Protein AF-A0A512C1E2-F1 (afdb_monomer_lite)

Radius of gyration: 22.37 Å; chains: 1; bounding box: 46×51×49 Å

pLDDT: mean 83.03, std 13.41, range [48.53, 96.25]

Secondary structure (DSSP, 8-state):
--PPPBT-EEEEEETTEEEEEEEETTTTSEEEEE-HHHHHHHHHHHHHHHHHHHHHHHHHHHHT----GGGSS---

Foldseek 3Di:
DDDDDAQDWDWDADPNFIKIWHAHCPPPRDIDIDHPVVVVVVVVVVVVVVVVVVVVVVVVCVVVPDPVDPPPDDDD

Structure (mmCIF, N/CA/C/O backbone):
data_AF-A0A512C1E2-F1
#
_entry.id   AF-A0A512C1E2-F1
#
loop_
_atom_site.group_PDB
_atom_site.id
_atom_site.type_symbol
_atom_site.label_atom_id
_atom_site.label_alt_id
_atom_site.label_comp_id
_atom_site.label_asym_id
_atom_site.label_entity_id
_atom_site.label_seq_id
_atom_site.pdbx_PDB_ins_code
_atom_site.Cartn_x
_atom_site.Cartn_y
_atom_site.Cartn_z
_atom_site.occupancy
_atom_site.B_iso_or_equiv
_atom_site.auth_seq_id
_atom_site.auth_comp_id
_atom_site.auth_asym_id
_atom_site.auth_atom_id
_atom_site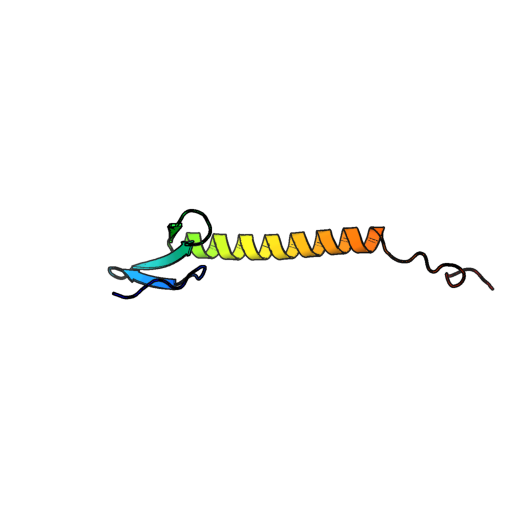.pdbx_PDB_model_num
ATOM 1 N N . MET A 1 1 ? -18.401 -21.229 -2.054 1.00 48.56 1 MET A N 1
ATOM 2 C CA . MET A 1 1 ? -17.079 -20.828 -1.521 1.00 48.56 1 MET A CA 1
ATOM 3 C C . MET A 1 1 ? -16.599 -19.637 -2.336 1.00 48.56 1 MET A C 1
ATOM 5 O O . MET A 1 1 ? -16.264 -19.816 -3.501 1.00 48.56 1 MET A O 1
ATOM 9 N N . ASN A 1 2 ? -16.659 -18.423 -1.785 1.00 65.88 2 ASN A N 1
ATOM 10 C CA . ASN A 1 2 ? -16.222 -17.225 -2.505 1.00 65.88 2 ASN A CA 1
ATOM 11 C C . ASN A 1 2 ? -14.692 -17.181 -2.492 1.00 65.88 2 ASN A C 1
ATOM 13 O O . ASN A 1 2 ? -14.089 -17.042 -1.431 1.00 65.88 2 ASN A O 1
ATOM 17 N N . LYS A 1 3 ? -14.068 -17.374 -3.657 1.00 77.06 3 LYS A N 1
ATOM 18 C CA . LYS A 1 3 ? -12.612 -17.287 -3.806 1.00 77.06 3 LYS A CA 1
ATOM 19 C C . LYS A 1 3 ? -12.197 -15.819 -3.846 1.00 77.06 3 LYS A C 1
ATOM 21 O O . LYS A 1 3 ? -12.847 -15.011 -4.507 1.00 77.06 3 LYS A O 1
ATOM 26 N N . LEU A 1 4 ? -11.111 -15.491 -3.153 1.00 83.94 4 LEU A N 1
ATOM 27 C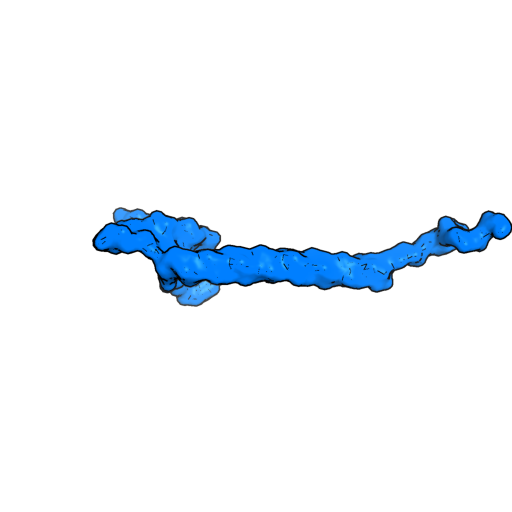 CA . LEU A 1 4 ? -10.501 -14.171 -3.252 1.00 83.94 4 LEU A CA 1
ATOM 28 C C . LEU A 1 4 ? -9.884 -14.000 -4.651 1.00 83.94 4 LEU A C 1
ATOM 30 O O . LEU A 1 4 ? -9.246 -14.934 -5.146 1.00 83.94 4 LEU A O 1
ATOM 34 N N . PRO A 1 5 ? -10.071 -12.841 -5.302 1.00 88.31 5 PRO A N 1
ATOM 35 C CA . PRO A 1 5 ? -9.404 -12.550 -6.558 1.00 88.31 5 PRO A CA 1
ATOM 36 C C . PRO A 1 5 ? -7.881 -12.454 -6.337 1.00 88.31 5 PRO A C 1
ATOM 38 O O . PRO A 1 5 ? -7.446 -11.801 -5.386 1.00 88.31 5 PRO A O 1
ATOM 41 N N . PRO A 1 6 ? -7.067 -13.079 -7.204 1.00 88.62 6 PRO A N 1
ATOM 42 C CA . PRO A 1 6 ? -5.612 -13.047 -7.093 1.00 88.62 6 PRO A CA 1
ATOM 43 C C . PRO A 1 6 ? -5.081 -11.622 -7.283 1.00 88.62 6 PRO A C 1
ATOM 45 O O . PRO A 1 6 ? -5.546 -10.906 -8.173 1.00 88.62 6 PRO A O 1
ATOM 48 N N . ASN A 1 7 ? -4.091 -11.230 -6.476 1.00 88.31 7 ASN A N 1
ATOM 49 C CA . ASN A 1 7 ? -3.370 -9.957 -6.565 1.00 88.31 7 ASN A CA 1
ATOM 50 C C . ASN A 1 7 ? -4.278 -8.718 -6.551 1.00 88.31 7 ASN A C 1
ATOM 52 O O . ASN A 1 7 ? -3.992 -7.702 -7.188 1.00 88.31 7 ASN A O 1
ATOM 56 N N . LYS A 1 8 ? -5.401 -8.794 -5.831 1.00 89.00 8 LYS A N 1
ATOM 57 C CA . LYS A 1 8 ? -6.339 -7.681 -5.667 1.00 89.00 8 LYS A CA 1
ATOM 58 C C . LYS A 1 8 ? -6.740 -7.528 -4.209 1.00 89.00 8 LYS A C 1
ATOM 60 O O . LYS A 1 8 ? -6.960 -8.513 -3.508 1.00 89.00 8 LYS A O 1
ATOM 65 N N . PHE A 1 9 ? -6.877 -6.275 -3.782 1.00 90.56 9 PHE A N 1
ATOM 66 C CA . PHE A 1 9 ? -7.478 -5.953 -2.495 1.00 90.56 9 PHE A CA 1
ATOM 67 C C . PHE A 1 9 ? -9.000 -6.070 -2.580 1.00 90.56 9 PHE A C 1
ATOM 69 O O . PHE A 1 9 ? -9.627 -5.567 -3.514 1.00 90.56 9 PHE A O 1
ATOM 76 N N . VAL A 1 10 ? -9.596 -6.703 -1.577 1.00 91.94 10 VAL A N 1
ATOM 77 C CA . VAL A 1 10 ? -11.042 -6.798 -1.387 1.00 91.94 10 VAL A CA 1
ATOM 78 C C . VAL A 1 10 ? -11.390 -6.197 -0.039 1.00 91.94 10 VAL A C 1
ATOM 80 O O . VAL A 1 10 ? -10.790 -6.538 0.979 1.00 91.94 10 VAL A O 1
ATOM 83 N N . ARG A 1 11 ? -12.392 -5.319 -0.028 1.00 92.25 11 ARG A N 1
ATOM 84 C CA . ARG A 1 11 ? -12.982 -4.814 1.208 1.00 92.25 11 ARG A CA 1
ATOM 85 C C . ARG A 1 11 ? -14.031 -5.803 1.695 1.00 92.25 11 ARG A C 1
ATOM 87 O O . ARG A 1 11 ? -14.981 -6.094 0.970 1.00 92.25 11 ARG A O 1
ATOM 94 N N . GLN A 1 12 ? -13.879 -6.286 2.917 1.00 90.12 12 GLN A N 1
ATOM 95 C CA . GLN A 1 12 ? -14.852 -7.146 3.579 1.00 90.12 12 GLN A CA 1
ATOM 96 C C . GLN A 1 12 ? -15.325 -6.497 4.874 1.00 90.12 12 GLN A C 1
ATOM 98 O O . GLN A 1 12 ? -14.590 -5.740 5.503 1.00 90.12 12 GLN A O 1
ATOM 103 N N . THR A 1 13 ? -16.557 -6.795 5.271 1.00 89.62 13 THR A N 1
ATOM 104 C CA . THR A 1 13 ? -17.098 -6.372 6.563 1.00 89.62 13 THR A CA 1
ATOM 105 C C . THR A 1 13 ? -17.267 -7.613 7.425 1.00 89.62 13 THR A C 1
ATOM 107 O O . THR A 1 13 ? -18.003 -8.522 7.048 1.00 89.62 13 THR A O 1
ATOM 110 N N . SER A 1 14 ? -16.591 -7.657 8.571 1.00 81.56 14 SER A N 1
ATOM 111 C CA . SER A 1 14 ? -16.692 -8.740 9.551 1.00 81.56 14 SER A CA 1
ATOM 112 C C . SER A 1 14 ? -17.095 -8.149 10.895 1.00 81.56 14 SER A C 1
ATOM 114 O O . SER A 1 14 ? -16.410 -7.271 11.411 1.00 81.56 14 SER A O 1
ATOM 116 N N . GLY A 1 15 ? -18.245 -8.563 11.435 1.00 82.56 15 GLY A N 1
ATOM 117 C CA . GLY A 1 15 ? -18.719 -8.086 12.742 1.00 82.56 15 GLY A CA 1
ATOM 118 C C . GLY A 1 15 ? -18.936 -6.568 12.840 1.00 82.56 15 GLY A C 1
ATOM 119 O O . GLY A 1 15 ? -18.845 -6.014 13.927 1.00 82.56 15 GLY A O 1
ATOM 120 N N . GLY A 1 16 ? -19.185 -5.886 11.715 1.00 86.56 16 GLY A N 1
ATOM 121 C CA . GLY A 1 16 ? -19.316 -4.423 11.654 1.00 86.56 16 GLY A CA 1
ATOM 122 C C . GLY A 1 16 ? -17.998 -3.672 11.429 1.00 86.56 16 GLY A C 1
ATOM 123 O O . GLY A 1 16 ? -18.023 -2.478 11.145 1.00 86.56 16 GLY A O 1
ATOM 124 N N . THR A 1 17 ? -16.858 -4.362 11.467 1.00 86.25 17 THR A N 1
ATOM 125 C CA . THR A 1 17 ? -15.544 -3.787 11.167 1.00 86.25 17 THR A CA 1
ATOM 126 C C . THR A 1 17 ? -15.168 -4.037 9.711 1.00 86.25 17 THR A C 1
ATOM 128 O O . THR A 1 17 ? -15.330 -5.141 9.185 1.00 86.25 17 THR A O 1
ATOM 131 N N . VAL A 1 18 ? -14.657 -3.002 9.046 1.00 91.06 18 VAL A N 1
ATOM 132 C CA . VAL A 1 18 ? -14.124 -3.101 7.684 1.00 91.06 18 VAL A CA 1
ATOM 133 C C . VAL A 1 18 ? -12.693 -3.631 7.733 1.00 91.06 18 VAL A C 1
ATOM 135 O O . VAL A 1 18 ? -11.845 -3.066 8.419 1.00 91.06 18 VAL A O 1
ATOM 138 N N . VAL A 1 19 ? -12.426 -4.690 6.972 1.00 93.12 19 VAL A N 1
ATOM 139 C CA . VAL A 1 19 ? -11.107 -5.308 6.812 1.00 93.12 19 VAL A CA 1
ATOM 140 C C . VAL A 1 19 ? -10.754 -5.342 5.328 1.00 93.12 19 VAL A C 1
ATOM 142 O O . VAL A 1 19 ? -11.582 -5.674 4.475 1.00 93.12 19 VAL A O 1
ATOM 145 N N . TYR A 1 20 ? -9.516 -4.996 5.012 1.00 93.81 20 TYR A N 1
ATOM 146 C CA . TYR A 1 20 ? -8.950 -5.069 3.673 1.00 93.81 20 TYR A CA 1
ATOM 147 C C . TYR A 1 20 ? -8.147 -6.350 3.546 1.00 93.81 20 TYR A C 1
ATOM 149 O O . TYR A 1 20 ? -7.255 -6.583 4.352 1.00 93.81 20 TYR A O 1
ATOM 157 N N . VAL A 1 21 ? -8.463 -7.170 2.547 1.00 92.94 21 VAL A N 1
ATOM 158 C CA . VAL A 1 21 ? -7.854 -8.487 2.337 1.00 92.94 21 VAL A CA 1
ATOM 159 C C . VAL A 1 21 ? -7.173 -8.525 0.977 1.00 92.94 21 VAL A C 1
ATOM 161 O O . VAL A 1 21 ? -7.778 -8.141 -0.019 1.00 92.94 21 VAL A O 1
ATOM 164 N N . TYR A 1 22 ? -5.944 -9.022 0.922 1.00 91.88 22 TYR A N 1
ATOM 165 C CA . TYR A 1 22 ? -5.173 -9.210 -0.302 1.00 91.88 22 TYR A CA 1
ATOM 166 C C . TYR A 1 22 ? -4.670 -10.647 -0.383 1.00 91.88 22 TYR A C 1
ATOM 168 O O . TYR A 1 22 ? -4.052 -11.146 0.555 1.00 91.88 22 TYR A O 1
ATOM 176 N N . ALA A 1 23 ? -4.939 -11.313 -1.502 1.00 91.56 23 ALA A N 1
ATOM 177 C CA . ALA A 1 23 ? -4.461 -12.666 -1.755 1.00 91.56 23 ALA A CA 1
ATOM 178 C C . ALA A 1 23 ? -3.267 -12.630 -2.714 1.00 91.56 23 ALA A C 1
ATOM 180 O O . ALA A 1 23 ? -3.413 -12.150 -3.841 1.00 91.56 23 ALA A O 1
ATOM 181 N N . ASP A 1 24 ? -2.135 -13.195 -2.289 1.00 89.69 24 ASP A N 1
ATOM 182 C CA . ASP A 1 24 ? -0.955 -13.411 -3.131 1.00 89.69 24 ASP A CA 1
ATOM 183 C C . ASP A 1 24 ? -0.750 -14.907 -3.411 1.00 89.69 24 ASP A C 1
ATOM 185 O O . ASP A 1 24 ? -0.005 -15.585 -2.700 1.00 89.69 24 ASP A O 1
ATOM 189 N N . PRO A 1 25 ? -1.407 -15.455 -4.443 1.00 85.00 25 PRO A N 1
ATOM 190 C CA . PRO A 1 25 ? -1.190 -16.835 -4.848 1.00 85.00 25 PRO A CA 1
ATOM 191 C C . PRO A 1 25 ? 0.091 -17.039 -5.666 1.00 85.00 25 PRO A C 1
ATOM 193 O O . PRO A 1 25 ? 0.444 -18.190 -5.903 1.00 85.00 25 PRO A O 1
ATOM 196 N N . ALA A 1 26 ? 0.747 -15.968 -6.133 1.00 81.56 26 ALA A N 1
ATOM 197 C CA . ALA A 1 26 ? 1.906 -16.053 -7.023 1.00 81.56 26 ALA A CA 1
ATOM 198 C C . ALA A 1 26 ? 3.236 -16.075 -6.258 1.00 81.56 26 ALA A C 1
ATOM 200 O O . ALA A 1 26 ? 4.169 -16.750 -6.684 1.00 81.56 26 ALA A O 1
ATOM 201 N N . GLY A 1 27 ? 3.320 -15.343 -5.147 1.00 79.00 27 GLY A N 1
ATOM 202 C CA . GLY A 1 27 ? 4.468 -15.336 -4.250 1.00 79.00 27 GLY A CA 1
ATOM 203 C C . GLY A 1 27 ? 4.379 -16.452 -3.215 1.00 79.00 27 GLY A C 1
ATOM 204 O O . GLY A 1 27 ? 4.725 -17.599 -3.485 1.00 79.00 27 GLY A O 1
ATOM 205 N N . CYS A 1 28 ? 3.930 -16.115 -2.004 1.00 83.69 28 CYS A N 1
ATOM 206 C CA . CYS A 1 28 ? 3.976 -17.027 -0.853 1.00 83.69 28 CYS A CA 1
ATOM 207 C C . CYS A 1 28 ? 2.694 -17.838 -0.612 1.00 83.69 28 CYS A C 1
ATOM 209 O O . CYS A 1 28 ? 2.610 -18.557 0.381 1.00 83.69 28 CYS A O 1
ATOM 211 N N . GLN A 1 29 ? 1.688 -17.717 -1.486 1.00 84.81 29 GLN A N 1
ATOM 212 C CA . GLN A 1 29 ? 0.352 -18.300 -1.286 1.00 84.81 29 GLN A CA 1
ATOM 213 C C . GLN A 1 29 ? -0.313 -17.829 0.021 1.00 84.81 29 GLN A C 1
ATOM 215 O O . GLN A 1 29 ? -1.116 -18.543 0.622 1.00 84.81 29 GLN A O 1
ATOM 220 N N . CYS A 1 30 ? 0.010 -16.607 0.453 1.00 89.38 30 CYS A N 1
ATOM 221 C CA . CYS A 1 30 ? -0.487 -16.020 1.690 1.00 89.38 30 CYS A CA 1
ATOM 222 C C . CYS A 1 30 ? -1.679 -15.091 1.446 1.00 89.38 30 CYS A C 1
ATOM 224 O O . CYS A 1 30 ? -1.892 -14.558 0.352 1.00 89.38 30 CYS A O 1
ATOM 226 N N . VAL A 1 31 ? -2.426 -14.840 2.520 1.00 89.19 31 VAL A N 1
ATOM 227 C CA . VAL A 1 31 ? -3.461 -13.809 2.564 1.00 89.19 31 VAL A CA 1
ATOM 228 C C . VAL A 1 31 ? -3.051 -12.755 3.582 1.00 89.19 31 VAL A C 1
ATOM 230 O O . VAL A 1 31 ? -2.832 -13.062 4.752 1.00 89.19 31 VAL A O 1
ATOM 233 N N . TYR A 1 32 ? -2.968 -11.512 3.130 1.00 89.50 32 TYR A N 1
ATOM 234 C CA . TYR A 1 32 ? -2.707 -10.350 3.965 1.00 89.50 32 TYR A CA 1
ATOM 235 C C . TYR A 1 32 ? -4.030 -9.693 4.324 1.00 89.50 32 TYR A C 1
ATOM 237 O O . TYR A 1 32 ? -4.926 -9.596 3.483 1.00 89.50 32 TYR A O 1
ATOM 245 N N . PHE A 1 33 ? -4.158 -9.227 5.560 1.00 91.88 33 PHE A N 1
ATOM 246 C CA . PHE A 1 33 ? -5.340 -8.508 6.010 1.00 91.88 33 PHE A CA 1
ATOM 247 C C . PHE A 1 33 ? -4.960 -7.348 6.928 1.00 91.88 33 PHE A C 1
ATOM 249 O O . PHE A 1 33 ? -3.955 -7.409 7.633 1.00 91.88 33 PHE A O 1
ATOM 256 N N . GLY A 1 34 ? -5.762 -6.287 6.912 1.00 91.69 34 GLY A N 1
ATOM 257 C CA . GLY A 1 34 ? -5.534 -5.100 7.729 1.00 91.69 34 GLY A CA 1
ATOM 258 C C . GLY A 1 34 ? -6.780 -4.234 7.862 1.00 91.69 34 GLY A C 1
ATOM 259 O O . GLY A 1 34 ? -7.777 -4.437 7.167 1.00 91.69 34 GLY A O 1
ATOM 260 N N . ASP A 1 35 ? -6.724 -3.274 8.776 1.00 93.25 35 ASP A N 1
ATOM 261 C CA . ASP A 1 35 ? -7.784 -2.294 8.995 1.00 93.25 35 ASP A CA 1
ATOM 262 C C . ASP A 1 35 ? -7.691 -1.110 8.008 1.00 93.25 35 ASP A C 1
ATOM 264 O O . ASP A 1 35 ? -6.894 -1.094 7.063 1.00 93.25 35 ASP A O 1
ATOM 268 N N . GLN A 1 36 ? -8.535 -0.100 8.222 1.00 91.69 36 GLN A N 1
ATOM 269 C CA . GLN A 1 36 ? -8.547 1.122 7.420 1.00 91.69 36 GLN A CA 1
ATOM 270 C C . GLN A 1 36 ? -7.212 1.884 7.466 1.00 91.69 36 GLN A C 1
ATOM 272 O O . GLN A 1 36 ? -6.809 2.467 6.457 1.00 91.69 36 GLN A O 1
ATOM 277 N N . THR A 1 37 ? -6.530 1.883 8.612 1.00 94.06 37 THR A N 1
ATOM 278 C CA . THR A 1 37 ? -5.257 2.586 8.809 1.00 94.06 37 THR A CA 1
ATOM 279 C C . THR A 1 37 ? -4.147 1.904 8.018 1.00 94.06 37 THR A C 1
ATOM 281 O O . THR A 1 37 ? -3.438 2.559 7.255 1.00 94.06 37 THR A O 1
ATOM 284 N N . ALA A 1 38 ? -4.044 0.576 8.119 1.00 93.44 38 ALA A N 1
ATOM 285 C CA . ALA A 1 38 ? -3.103 -0.222 7.341 1.00 93.44 38 ALA A CA 1
ATOM 286 C C . ALA A 1 38 ? -3.319 -0.042 5.829 1.00 93.44 38 ALA A C 1
ATOM 288 O O . ALA A 1 38 ? -2.355 0.087 5.0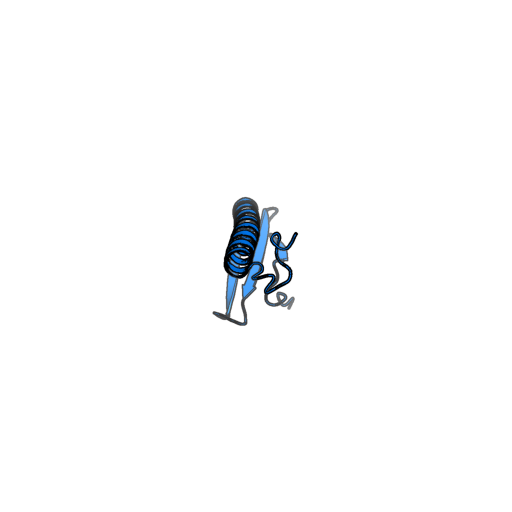72 1.00 93.44 38 ALA A O 1
ATOM 289 N N . TRP A 1 39 ? -4.580 0.031 5.389 1.00 93.19 39 TRP A N 1
ATOM 290 C CA . TRP A 1 39 ? -4.918 0.305 3.994 1.00 93.19 39 TRP A CA 1
ATOM 291 C C . TRP A 1 39 ? -4.481 1.701 3.531 1.00 93.19 39 TRP A C 1
ATOM 293 O O . TRP A 1 39 ? -3.933 1.829 2.434 1.00 93.19 39 TRP A O 1
ATOM 303 N N . SER A 1 40 ? -4.688 2.738 4.349 1.00 94.19 40 SER A N 1
ATOM 304 C CA . SER A 1 40 ? -4.231 4.096 4.020 1.00 94.19 40 SER A CA 1
ATOM 305 C C . SER A 1 40 ? -2.715 4.139 3.855 1.00 94.19 40 SER A C 1
ATOM 307 O O . SER A 1 40 ? -2.227 4.548 2.805 1.00 94.19 40 SER A O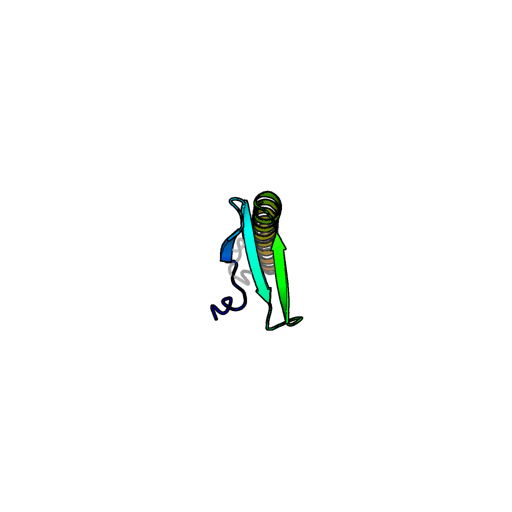 1
ATOM 309 N N . ASN A 1 41 ? -1.983 3.596 4.831 1.00 95.50 41 ASN A N 1
ATOM 310 C CA . ASN A 1 41 ? -0.521 3.556 4.808 1.00 95.50 41 ASN A CA 1
ATOM 311 C C . ASN A 1 41 ? 0.015 2.829 3.568 1.00 95.50 41 ASN A C 1
ATOM 313 O O . ASN A 1 41 ? 0.983 3.271 2.952 1.00 95.50 41 ASN A O 1
ATOM 317 N N . TYR A 1 42 ? -0.626 1.724 3.172 1.00 94.00 42 TYR A N 1
ATOM 318 C CA . TYR A 1 42 ? -0.268 1.012 1.948 1.00 94.00 42 TYR A CA 1
ATOM 319 C C . TYR A 1 42 ? -0.435 1.893 0.704 1.00 94.00 42 TYR A C 1
ATOM 321 O O . TYR A 1 42 ? 0.469 1.954 -0.130 1.00 94.00 42 TYR A O 1
ATOM 329 N N . ARG A 1 43 ? -1.570 2.591 0.569 1.00 93.62 43 ARG A N 1
ATOM 330 C CA . ARG A 1 43 ? -1.821 3.473 -0.580 1.00 93.62 43 ARG A CA 1
ATOM 331 C C . ARG A 1 43 ? -0.803 4.604 -0.663 1.00 93.62 43 ARG A C 1
ATOM 333 O O . ARG A 1 43 ? -0.297 4.866 -1.753 1.00 93.62 43 ARG A O 1
ATOM 340 N N . ASP A 1 44 ? -0.488 5.219 0.470 1.00 96.25 44 ASP A N 1
ATOM 341 C CA . ASP 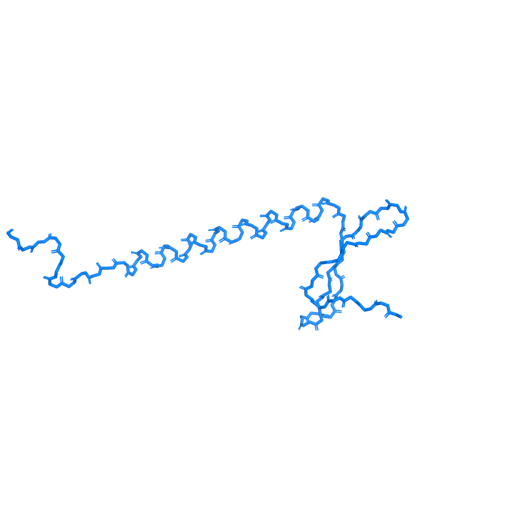A 1 44 ? 0.485 6.308 0.543 1.00 96.25 44 ASP A CA 1
ATOM 342 C C . ASP A 1 44 ? 1.884 5.814 0.154 1.00 96.25 44 ASP A C 1
ATOM 344 O O . ASP A 1 44 ? 2.570 6.448 -0.649 1.00 96.25 44 ASP A O 1
ATOM 348 N N . ALA A 1 45 ? 2.278 4.627 0.625 1.00 95.38 45 ALA A N 1
ATOM 349 C CA . ALA A 1 45 ? 3.547 4.005 0.257 1.00 95.38 45 ALA A CA 1
ATOM 350 C C . ALA A 1 45 ? 3.629 3.656 -1.240 1.00 95.38 45 ALA A C 1
ATOM 352 O O . ALA A 1 45 ? 4.667 3.871 -1.868 1.00 95.38 45 ALA A O 1
ATOM 353 N N . VAL A 1 46 ? 2.546 3.138 -1.834 1.00 94.06 46 VAL A N 1
ATOM 354 C CA . VAL A 1 46 ? 2.490 2.848 -3.278 1.00 94.06 46 VAL A CA 1
ATOM 355 C C . VAL A 1 46 ? 2.622 4.129 -4.094 1.00 94.06 46 VAL A C 1
ATOM 357 O O . VAL A 1 46 ? 3.392 4.154 -5.054 1.00 94.06 46 VAL A O 1
ATOM 360 N N . PHE A 1 47 ? 1.919 5.191 -3.703 1.00 95.50 47 PHE A N 1
ATOM 361 C CA . PHE A 1 47 ? 1.999 6.482 -4.379 1.00 95.50 47 PHE A CA 1
ATOM 362 C C . PHE A 1 47 ? 3.403 7.096 -4.274 1.00 95.50 47 PHE A C 1
ATOM 364 O O . PHE A 1 47 ? 3.990 7.478 -5.285 1.00 95.50 47 PHE A O 1
ATOM 371 N N . ALA A 1 48 ? 3.992 7.105 -3.075 1.00 95.75 48 ALA A N 1
ATOM 372 C CA . ALA A 1 48 ? 5.357 7.583 -2.864 1.00 95.75 48 ALA A CA 1
ATOM 373 C C . ALA A 1 48 ? 6.379 6.798 -3.704 1.00 95.75 48 ALA A C 1
ATOM 375 O O . ALA A 1 48 ? 7.284 7.386 -4.296 1.00 95.75 48 ALA A O 1
ATOM 376 N N . LYS A 1 49 ? 6.209 5.473 -3.813 1.00 94.81 49 LYS A N 1
ATOM 377 C CA . LYS A 1 49 ? 7.054 4.624 -4.659 1.00 94.81 49 LYS A CA 1
ATOM 378 C C . LYS A 1 49 ? 6.920 4.964 -6.144 1.00 94.81 49 LYS A C 1
ATOM 380 O O . LYS A 1 49 ? 7.929 4.984 -6.840 1.00 94.81 49 LYS A O 1
ATOM 385 N N . GLN A 1 50 ? 5.706 5.216 -6.637 1.00 94.31 50 GLN A N 1
ATOM 386 C CA . GLN A 1 50 ? 5.493 5.623 -8.031 1.00 94.31 50 GLN A CA 1
ATOM 387 C C . GLN A 1 50 ? 6.230 6.926 -8.341 1.00 94.31 50 GLN A C 1
ATOM 389 O O . GLN A 1 50 ? 7.009 6.962 -9.289 1.00 94.31 50 GLN A O 1
ATOM 394 N N . LEU A 1 51 ? 6.080 7.935 -7.481 1.00 94.50 51 LEU A N 1
ATOM 395 C CA . LEU A 1 51 ? 6.771 9.213 -7.637 1.00 94.50 51 LEU A CA 1
ATOM 396 C C . LEU A 1 51 ? 8.300 9.049 -7.619 1.00 94.50 51 LEU A C 1
ATOM 398 O O . LEU A 1 51 ? 8.995 9.614 -8.461 1.00 94.50 51 LEU A O 1
ATOM 402 N N . ALA A 1 52 ? 8.832 8.247 -6.693 1.00 94.00 52 ALA A N 1
ATOM 403 C CA . ALA A 1 52 ? 10.267 7.977 -6.616 1.00 94.00 52 ALA A CA 1
ATOM 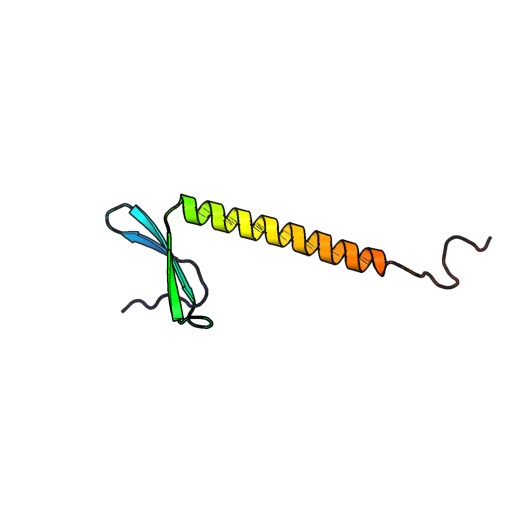404 C C . ALA A 1 52 ? 10.789 7.265 -7.878 1.00 94.00 52 ALA A C 1
ATOM 406 O O . ALA A 1 52 ? 11.841 7.626 -8.402 1.00 94.00 52 ALA A O 1
ATOM 407 N N . ASN A 1 53 ? 10.039 6.292 -8.401 1.00 92.94 53 ASN A N 1
ATOM 408 C CA . ASN A 1 53 ? 10.392 5.591 -9.634 1.00 92.94 53 ASN A CA 1
ATOM 409 C C . ASN A 1 53 ? 10.381 6.533 -10.849 1.00 92.94 53 ASN A C 1
ATOM 411 O O . ASN A 1 53 ? 11.285 6.468 -11.678 1.00 92.94 53 ASN A O 1
ATOM 415 N N . GLU A 1 54 ? 9.386 7.417 -10.957 1.00 89.44 54 GLU A N 1
ATOM 416 C CA . GLU A 1 54 ? 9.311 8.426 -12.022 1.00 89.44 54 GLU A CA 1
ATOM 417 C C . GLU A 1 54 ? 10.496 9.394 -11.966 1.00 89.44 54 GLU A C 1
ATOM 419 O O . GLU A 1 54 ? 11.118 9.675 -12.993 1.00 89.44 54 GLU A O 1
ATOM 424 N N . GLN A 1 55 ? 10.863 9.857 -10.770 1.00 88.38 55 GLN A N 1
ATOM 425 C CA . GLN A 1 55 ? 12.044 10.696 -10.564 1.00 88.38 55 GLN A CA 1
ATOM 426 C C . GLN A 1 55 ? 13.331 9.974 -10.967 1.00 88.38 55 GLN A C 1
ATOM 428 O O . GLN A 1 55 ? 14.171 10.558 -11.648 1.00 88.38 55 GLN A O 1
ATOM 433 N N . GLN A 1 56 ? 13.482 8.701 -10.593 1.00 89.31 56 GLN A N 1
ATOM 434 C CA . GLN A 1 56 ? 14.641 7.893 -10.973 1.00 89.31 56 GLN A CA 1
ATOM 435 C C . GLN A 1 56 ? 14.726 7.689 -12.486 1.00 89.31 56 GLN A C 1
ATOM 437 O O . GLN A 1 56 ? 15.784 7.918 -13.066 1.00 89.31 56 GLN A O 1
ATOM 442 N N . MET A 1 57 ? 13.619 7.322 -13.136 1.00 87.31 57 MET A N 1
ATOM 443 C CA . MET A 1 57 ? 13.567 7.190 -14.595 1.00 87.31 57 MET A CA 1
ATOM 444 C C . MET A 1 57 ? 13.893 8.513 -15.289 1.00 87.31 57 MET A C 1
ATOM 446 O O . MET A 1 57 ? 14.648 8.531 -16.253 1.00 87.31 57 MET A O 1
ATOM 450 N N . THR A 1 58 ? 13.376 9.629 -14.774 1.00 85.31 58 THR A N 1
ATOM 451 C CA . THR A 1 58 ? 13.676 10.969 -15.296 1.00 85.31 58 THR A CA 1
ATOM 452 C C . THR A 1 58 ? 15.150 11.323 -15.118 1.00 85.31 58 THR A C 1
ATOM 454 O O . THR A 1 58 ? 15.753 11.893 -16.020 1.00 85.31 58 THR A O 1
ATOM 457 N N . ALA A 1 59 ? 15.758 10.975 -13.983 1.00 83.56 59 ALA A N 1
ATOM 458 C CA . ALA A 1 59 ? 17.181 11.188 -13.750 1.00 83.56 59 ALA A CA 1
ATOM 459 C C . ALA A 1 59 ? 18.049 10.357 -14.708 1.00 83.56 59 ALA A C 1
ATOM 461 O O . ALA A 1 59 ? 19.012 10.893 -15.246 1.00 83.56 59 ALA A O 1
ATOM 462 N N . MET A 1 60 ? 17.687 9.093 -14.964 1.00 81.88 60 MET A N 1
ATOM 463 C CA . MET A 1 60 ? 18.361 8.247 -15.960 1.00 81.88 60 MET A CA 1
ATOM 464 C C . MET A 1 60 ? 18.220 8.842 -17.365 1.00 81.88 60 MET A C 1
ATOM 466 O O . MET A 1 60 ? 19.220 9.095 -18.023 1.00 81.88 60 MET A O 1
ATOM 470 N N . MET A 1 61 ? 16.997 9.197 -17.772 1.00 78.50 61 MET A N 1
ATOM 471 C CA . MET A 1 61 ? 16.752 9.843 -19.065 1.00 78.50 61 MET A CA 1
ATOM 472 C C . MET A 1 61 ? 17.458 11.196 -19.210 1.00 78.50 61 MET A C 1
ATOM 474 O O . MET A 1 61 ? 17.831 11.535 -20.320 1.00 78.50 61 MET A O 1
ATOM 478 N N . ASN A 1 62 ? 17.649 11.963 -18.128 1.00 75.94 62 ASN A N 1
ATOM 479 C CA . ASN A 1 62 ? 18.428 13.208 -18.134 1.00 75.94 62 ASN A CA 1
ATOM 480 C C . ASN A 1 62 ? 19.941 12.972 -18.228 1.00 75.94 62 ASN A C 1
ATOM 482 O O . ASN A 1 62 ? 20.636 13.786 -18.826 1.00 75.94 62 ASN A O 1
ATOM 486 N N . GLN A 1 63 ? 20.469 11.891 -17.645 1.00 66.75 63 GLN A N 1
ATOM 487 C CA . GLN A 1 63 ? 21.870 11.502 -17.863 1.00 66.75 63 GLN A CA 1
ATOM 488 C C . GLN A 1 63 ? 22.101 11.067 -19.312 1.00 66.75 63 GLN A C 1
ATOM 490 O O . GLN A 1 63 ? 23.142 11.376 -19.883 1.00 66.75 63 GLN A O 1
ATOM 495 N N . ASP A 1 64 ? 21.094 10.435 -19.912 1.00 62.56 64 ASP A N 1
ATOM 496 C CA . ASP A 1 64 ? 21.067 10.060 -21.324 1.00 62.56 64 ASP A CA 1
ATOM 497 C C . ASP A 1 64 ? 20.496 11.180 -22.228 1.00 62.56 64 ASP A C 1
ATOM 499 O O . ASP A 1 64 ? 20.293 10.971 -23.429 1.00 62.56 64 ASP A O 1
ATOM 503 N N . ALA A 1 65 ? 20.204 12.374 -21.683 1.00 61.25 65 ALA A N 1
ATOM 504 C CA . ALA A 1 65 ? 19.511 13.426 -22.422 1.00 61.25 65 ALA A CA 1
ATOM 505 C C . ALA A 1 65 ? 20.451 14.150 -23.388 1.00 61.25 65 ALA A C 1
ATOM 507 O O . ALA A 1 65 ? 21.236 15.013 -23.006 1.00 61.25 65 ALA A O 1
ATOM 508 N N . PHE A 1 66 ? 20.238 13.838 -24.667 1.00 59.59 66 PHE A N 1
ATOM 509 C CA . PHE A 1 66 ? 20.559 14.633 -25.851 1.00 59.59 66 PHE A CA 1
ATOM 510 C C . PHE A 1 66 ? 22.026 15.070 -26.013 1.00 59.59 66 PHE A C 1
ATOM 512 O O . PHE A 1 66 ? 22.376 16.241 -25.871 1.00 59.59 66 PHE A O 1
ATOM 519 N N . ASP A 1 67 ? 22.851 14.149 -26.521 1.00 58.34 67 ASP A N 1
ATOM 520 C CA . ASP A 1 67 ? 23.873 14.526 -27.502 1.00 58.34 67 ASP A CA 1
ATOM 521 C C . ASP A 1 67 ? 23.145 14.870 -28.813 1.00 58.34 67 ASP A C 1
ATOM 523 O O . ASP A 1 67 ? 22.777 13.996 -29.598 1.00 58.34 67 ASP A O 1
ATOM 527 N N . PHE A 1 68 ? 22.862 16.157 -29.031 1.00 56.16 68 PHE A N 1
ATOM 528 C CA . PHE A 1 68 ? 22.261 16.645 -30.280 1.00 56.16 68 PHE A CA 1
ATOM 529 C C . PHE A 1 68 ? 23.199 16.502 -31.492 1.00 56.16 68 PHE A C 1
ATOM 531 O O . PHE A 1 68 ? 22.883 17.021 -32.567 1.00 56.16 68 PHE A O 1
ATOM 538 N N . GLY A 1 69 ? 24.347 15.827 -31.355 1.00 62.38 69 GLY A N 1
ATOM 539 C CA . GLY A 1 69 ? 25.318 15.666 -32.421 1.00 62.38 69 GLY A CA 1
ATOM 540 C C . GLY A 1 69 ? 25.624 17.014 -33.090 1.00 62.38 69 GLY A C 1
ATOM 541 O O . GLY A 1 69 ? 25.569 18.063 -32.444 1.00 62.38 69 GLY A O 1
ATOM 542 N N . PRO A 1 70 ? 25.864 17.045 -34.409 1.00 56.31 70 PRO A N 1
ATOM 543 C CA . PRO A 1 70 ? 26.155 18.275 -35.145 1.00 56.31 70 PRO A CA 1
ATOM 544 C C . PRO A 1 70 ? 25.022 19.312 -35.187 1.00 56.31 70 PRO A C 1
ATOM 546 O O . PRO A 1 70 ? 25.177 20.278 -35.919 1.00 56.31 70 PRO A O 1
ATOM 549 N N . TRP A 1 71 ? 23.895 19.111 -34.486 1.00 64.75 71 TRP A N 1
ATOM 550 C CA . TRP A 1 71 ? 22.726 19.999 -34.493 1.00 64.75 71 TRP A CA 1
ATOM 551 C C . TRP A 1 71 ? 22.436 20.691 -33.140 1.00 64.75 71 TRP A C 1
ATOM 553 O O . TRP A 1 71 ? 21.377 21.295 -32.973 1.00 64.75 71 TRP A O 1
ATOM 563 N N . GLY A 1 72 ? 23.364 20.623 -32.173 1.00 61.59 72 GLY A N 1
ATOM 564 C CA . GLY A 1 72 ? 23.286 21.345 -30.890 1.00 61.59 72 GLY A CA 1
ATOM 565 C C . GLY A 1 72 ? 23.479 22.872 -31.012 1.00 61.59 72 GLY A C 1
ATOM 566 O O . GLY A 1 72 ? 23.824 23.363 -32.084 1.00 61.59 72 GLY A O 1
ATOM 567 N N . PRO A 1 73 ? 23.266 23.661 -29.937 1.00 55.69 73 PRO A N 1
ATOM 568 C CA . PRO A 1 73 ? 23.291 25.127 -29.982 1.00 55.69 73 PRO A CA 1
ATOM 569 C C . PRO A 1 73 ? 24.722 25.662 -30.157 1.00 55.69 73 PRO A C 1
ATOM 571 O O . PRO A 1 73 ? 25.373 26.067 -29.198 1.00 55.69 73 PRO A O 1
ATOM 574 N N . GLY A 1 74 ? 25.233 25.638 -31.385 1.00 60.88 74 GLY A N 1
ATOM 575 C CA . GLY A 1 74 ? 26.593 26.075 -31.683 1.00 60.88 74 GLY A CA 1
ATOM 576 C C . GLY A 1 74 ? 27.008 25.849 -33.130 1.00 60.88 74 GLY A C 1
ATOM 577 O O . GLY A 1 74 ? 27.977 25.143 -33.373 1.00 60.88 74 GLY A O 1
ATOM 578 N N . PHE A 1 75 ? 26.283 26.429 -34.086 1.00 48.53 75 PHE A N 1
ATOM 579 C CA . PHE A 1 75 ? 26.806 26.723 -35.430 1.00 48.53 75 PHE A CA 1
ATOM 580 C C . PHE A 1 75 ? 25.963 27.824 -36.094 1.00 48.53 75 PHE A C 1
ATOM 582 O O . PHE A 1 75 ? 25.243 27.612 -37.066 1.00 48.53 75 PHE A O 1
ATOM 589 N N . TRP A 1 76 ? 26.065 29.022 -35.523 1.00 54.81 76 TRP A N 1
ATOM 590 C CA . TRP A 1 76 ? 26.284 30.258 -36.275 1.00 54.81 76 TRP A CA 1
ATOM 591 C C . TRP A 1 76 ? 27.442 30.989 -35.605 1.00 54.81 76 TRP A C 1
ATOM 593 O O . TRP A 1 76 ? 27.463 30.993 -34.352 1.00 54.81 76 TRP A O 1
#

Sequence (76 aa):
MNKLPPNKFVRQTSGGTVVYVYADPAGCQCVYFGDQTAWSNYRDAVFAKQLANEQQMTAMMNQDAFDFGPWGPGFW

Organism: NCBI:txid670291